Protein AF-A0AAW0D7E9-F1 (afdb_monomer)

Radius of gyration: 24.75 Å; Cα contacts (8 Å, |Δi|>4): 31; chains: 1; bounding box: 61×46×54 Å

Secondary structure (DSSP, 8-state):
--HHHHHHHHHHHHT--EEEEEGGGTEEEEES------GGGGTTGGGGTS-HHHHHHHHHHHHHHHHHHHHHTS-S---S---S--TT-----S-S---S--SSS---

Sequence (108 aa):
MDQAKLAKLQAQAAANRIVHAAVGANTFAIYGTGHVKELTELVPGILNQLGPDSLASLRKLAESYQAIQQSQQRPPNAAGAQEDDDDDVPDLVENFDVEAEQKAAGLD

InterPro domains:
  IPR038187 NAC A/B domain superfamily [G3DSA:2.20.70.30] (5-50)
  IPR039370 Transcription factor BTF3 [PTHR10351] (19-104)

Solvent-accessible surface area (backbone atoms only — not comparable to full-atom values): 7405 Å² total; per-residue (Å²): 134,59,68,70,59,54,49,52,51,53,54,57,58,46,65,61,63,50,74,49,74,41,73,97,71,77,43,73,50,79,45,67,74,84,77,93,72,61,73,75,78,42,57,72,73,49,60,82,75,48,53,75,69,58,50,52,52,51,47,54,50,54,50,50,54,49,51,55,54,54,61,72,65,56,70,98,78,73,88,73,89,80,90,89,84,78,87,83,65,78,77,82,72,85,66,95,73,75,69,92,82,84,86,87,84,84,82,131

Foldseek 3Di:
DDPVVVVVVVVVVQPDKDWDDDVVVRDIDIDGDDDDDDPVVCPPVCVVVDDPVVVVVVVVVVVVVVVVVVVVPPPPPPPDDDDDDPPPDPDDDPDPPPDDPPDDPDDD

pLDDT: mean 71.81, std 18.05, range [34.78, 96.88]

Structure (mmCIF, N/CA/C/O backbone):
data_AF-A0AAW0D7E9-F1
#
_entry.id   AF-A0AAW0D7E9-F1
#
loop_
_atom_site.group_PDB
_atom_site.id
_atom_site.type_symbol
_atom_site.label_atom_id
_atom_site.label_alt_id
_atom_site.label_comp_id
_atom_site.label_asym_id
_atom_site.label_entity_id
_atom_site.label_seq_id
_atom_site.pdbx_PDB_ins_code
_atom_site.Cartn_x
_atom_site.Cartn_y
_atom_site.Cartn_z
_atom_site.occupancy
_atom_site.B_iso_or_equiv
_atom_site.auth_seq_id
_atom_site.auth_comp_id
_atom_site.auth_asym_id
_atom_site.auth_atom_id
_atom_site.pdbx_PDB_model_num
ATOM 1 N N . MET A 1 1 ? 24.353 -29.492 14.661 1.00 58.59 1 MET A N 1
ATOM 2 C CA . MET A 1 1 ? 23.895 -28.298 13.919 1.00 58.59 1 MET A CA 1
ATOM 3 C C . MET A 1 1 ? 22.408 -28.180 14.197 1.00 58.59 1 MET A C 1
ATOM 5 O O . MET A 1 1 ? 21.642 -28.973 13.670 1.00 58.59 1 MET A O 1
ATOM 9 N N . ASP A 1 2 ? 22.031 -27.326 15.146 1.00 80.00 2 ASP A N 1
ATOM 10 C CA . ASP A 1 2 ? 20.694 -27.343 15.753 1.00 80.00 2 ASP A CA 1
ATOM 11 C C . ASP A 1 2 ? 19.595 -26.908 14.781 1.00 80.00 2 ASP A C 1
ATOM 13 O O . ASP A 1 2 ? 19.761 -25.957 14.011 1.00 80.00 2 ASP A O 1
ATOM 17 N N . GLN A 1 3 ? 18.446 -27.578 14.863 1.00 73.12 3 GLN A N 1
ATOM 18 C CA . GLN A 1 3 ? 17.270 -27.353 14.016 1.00 73.12 3 GLN A CA 1
ATOM 19 C C . GLN A 1 3 ? 16.791 -25.887 14.052 1.00 73.12 3 GLN A C 1
ATOM 21 O O . GLN A 1 3 ? 16.377 -25.336 13.035 1.00 73.12 3 GLN A O 1
ATOM 26 N N . ALA A 1 4 ? 16.961 -25.207 15.192 1.00 76.81 4 ALA A N 1
ATOM 27 C CA . ALA A 1 4 ? 16.651 -23.785 15.357 1.00 76.81 4 ALA A CA 1
ATOM 28 C C . ALA A 1 4 ? 17.530 -22.856 14.494 1.00 76.81 4 ALA A C 1
ATOM 30 O O . ALA A 1 4 ? 17.076 -21.802 14.042 1.00 76.81 4 ALA A O 1
ATOM 31 N N . LYS A 1 5 ? 18.787 -23.237 14.234 1.00 75.81 5 LYS A N 1
ATOM 32 C CA . LYS A 1 5 ? 19.722 -22.449 13.416 1.00 75.81 5 LYS A CA 1
ATOM 33 C C . LYS A 1 5 ? 19.417 -22.612 11.924 1.00 75.81 5 LYS A C 1
ATOM 35 O O . LYS A 1 5 ? 19.523 -21.643 11.179 1.00 75.81 5 LYS A O 1
ATOM 40 N N . LEU A 1 6 ? 18.963 -23.802 11.518 1.00 71.19 6 LEU A N 1
ATOM 41 C CA . LEU A 1 6 ? 18.479 -24.077 10.162 1.00 71.19 6 LEU A CA 1
ATOM 42 C C . LEU A 1 6 ? 17.164 -23.334 9.869 1.00 71.19 6 LEU A C 1
ATOM 44 O O . LEU A 1 6 ? 17.044 -22.709 8.818 1.00 71.19 6 LEU A O 1
ATOM 48 N N . ALA A 1 7 ? 16.232 -23.305 10.830 1.00 73.00 7 ALA A N 1
ATOM 49 C CA . ALA A 1 7 ? 14.974 -22.565 10.708 1.00 73.00 7 ALA A CA 1
ATOM 50 C C . ALA A 1 7 ? 15.187 -21.043 10.617 1.00 73.00 7 ALA A C 1
ATOM 52 O O . ALA A 1 7 ? 14.575 -20.387 9.778 1.00 73.00 7 ALA A O 1
ATOM 53 N N . LYS A 1 8 ? 16.104 -20.469 11.413 1.00 70.94 8 LYS A N 1
ATOM 54 C CA . LYS A 1 8 ? 16.476 -19.047 11.287 1.00 70.94 8 LYS A CA 1
ATOM 55 C C . LYS A 1 8 ? 17.142 -18.730 9.946 1.00 70.94 8 LYS A C 1
ATOM 57 O O . LYS A 1 8 ? 16.862 -17.677 9.386 1.00 70.94 8 LYS A O 1
ATOM 62 N N . LEU A 1 9 ? 17.977 -19.628 9.417 1.00 67.75 9 LEU A N 1
ATOM 63 C CA . LEU A 1 9 ? 18.605 -19.450 8.104 1.00 67.75 9 LEU A CA 1
ATOM 64 C C . LEU A 1 9 ? 17.567 -19.521 6.968 1.00 67.75 9 LEU A C 1
ATOM 66 O O . LEU A 1 9 ? 17.621 -18.706 6.053 1.00 67.75 9 LEU A O 1
ATOM 70 N N . GLN A 1 10 ? 16.586 -20.429 7.053 1.00 62.84 10 GLN A N 1
ATOM 71 C CA . GLN A 1 10 ? 15.458 -20.489 6.112 1.00 62.84 10 GLN A CA 1
ATOM 72 C C . GLN A 1 10 ? 14.539 -19.263 6.222 1.00 62.84 10 GLN A C 1
ATOM 74 O O . GLN A 1 10 ? 14.160 -18.705 5.195 1.00 62.84 10 GLN A O 1
ATOM 79 N N . ALA A 1 11 ? 14.236 -18.788 7.434 1.00 61.59 11 ALA A N 1
ATOM 80 C CA . ALA A 1 11 ? 13.450 -17.569 7.639 1.00 61.59 11 ALA A CA 1
ATOM 81 C C . ALA A 1 11 ? 14.177 -16.314 7.122 1.00 61.59 11 ALA A C 1
ATOM 83 O O . ALA A 1 11 ? 13.559 -15.433 6.530 1.00 61.59 11 ALA A O 1
ATOM 84 N N . GLN A 1 12 ? 15.501 -16.250 7.287 1.00 62.81 12 GLN A N 1
ATOM 85 C CA . GLN A 1 12 ? 16.322 -15.155 6.771 1.00 62.81 12 GLN A CA 1
ATOM 86 C C . GLN A 1 12 ? 16.493 -15.218 5.245 1.00 62.81 12 GLN A C 1
ATOM 88 O O . GLN A 1 12 ? 16.516 -14.173 4.599 1.00 62.81 12 GLN A O 1
ATOM 93 N N . ALA A 1 13 ? 16.541 -16.415 4.651 1.00 56.78 13 ALA A N 1
ATOM 94 C CA . ALA A 1 13 ? 16.508 -16.585 3.197 1.00 56.78 13 ALA A CA 1
ATOM 95 C C . ALA A 1 13 ? 15.141 -16.197 2.601 1.00 56.78 13 ALA A C 1
ATOM 97 O O . ALA A 1 13 ? 15.088 -15.589 1.535 1.00 56.78 13 ALA A O 1
ATOM 98 N N . ALA A 1 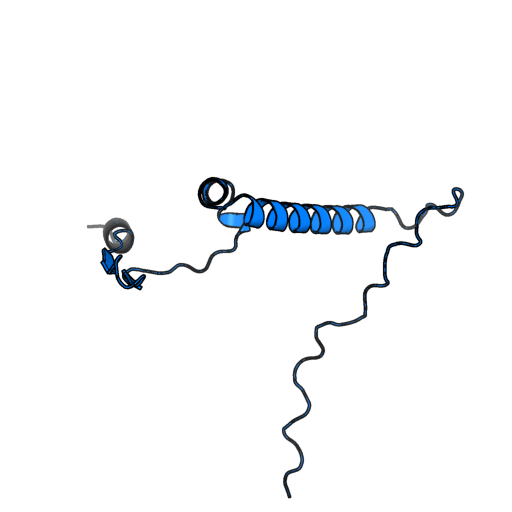14 ? 14.043 -16.469 3.313 1.00 57.78 14 ALA A N 1
ATOM 99 C CA . ALA A 1 14 ? 12.690 -16.068 2.924 1.00 57.78 14 ALA A CA 1
ATOM 100 C C . ALA A 1 14 ? 12.429 -14.554 3.053 1.00 57.78 14 ALA A C 1
ATOM 102 O O . ALA A 1 14 ? 11.503 -14.034 2.426 1.00 57.78 14 ALA A O 1
ATOM 103 N N . ALA A 1 15 ? 13.245 -13.849 3.846 1.00 62.09 15 ALA A N 1
ATOM 104 C CA . ALA A 1 15 ? 13.159 -12.404 4.033 1.00 62.09 15 ALA A CA 1
ATOM 105 C C . ALA A 1 15 ? 13.757 -11.599 2.866 1.00 62.09 15 ALA A C 1
ATOM 107 O O . ALA A 1 15 ? 13.469 -10.407 2.746 1.00 62.09 15 ALA A O 1
ATOM 108 N N . ASN A 1 16 ? 14.562 -12.224 1.998 1.00 70.88 16 ASN A N 1
ATOM 109 C CA . ASN A 1 16 ? 15.106 -11.550 0.826 1.00 70.88 16 ASN A CA 1
ATOM 110 C C . ASN A 1 16 ? 14.068 -11.552 -0.308 1.00 70.88 16 ASN A C 1
ATOM 112 O O . ASN A 1 16 ? 13.868 -12.565 -0.979 1.00 70.88 16 ASN A O 1
ATOM 116 N N . ARG A 1 17 ? 13.374 -10.425 -0.497 1.00 85.12 17 ARG A N 1
ATOM 117 C CA . ARG A 1 17 ? 12.399 -10.254 -1.583 1.00 85.12 17 ARG A CA 1
ATOM 118 C C . ARG A 1 17 ? 13.102 -9.796 -2.850 1.00 85.12 17 ARG A C 1
ATOM 120 O O . ARG A 1 17 ? 13.872 -8.840 -2.821 1.00 85.12 17 ARG A O 1
ATOM 127 N N . ILE A 1 18 ? 12.785 -10.441 -3.966 1.00 91.56 18 ILE A N 1
ATOM 128 C CA . ILE A 1 18 ? 13.273 -10.039 -5.286 1.00 91.56 18 ILE A CA 1
ATOM 129 C C . ILE A 1 18 ? 12.174 -9.218 -5.953 1.00 91.56 18 ILE A C 1
ATOM 131 O O . ILE A 1 18 ? 11.019 -9.642 -5.997 1.00 91.56 18 ILE A O 1
ATOM 135 N N . VAL A 1 19 ? 12.528 -8.046 -6.475 1.00 92.62 19 VAL A N 1
ATOM 136 C CA . VAL A 1 19 ? 11.595 -7.154 -7.169 1.00 92.62 19 VAL A CA 1
ATOM 137 C C . VAL A 1 19 ? 12.091 -6.932 -8.590 1.00 92.62 19 VAL A C 1
ATOM 139 O O . VAL A 1 19 ? 13.202 -6.448 -8.796 1.00 92.62 19 VAL A O 1
ATOM 142 N N . HIS A 1 20 ? 11.253 -7.263 -9.568 1.00 94.75 20 HIS A N 1
ATOM 143 C CA . HIS A 1 20 ? 11.439 -6.870 -10.961 1.00 94.75 20 HIS A CA 1
ATOM 144 C C . HIS A 1 20 ? 10.462 -5.741 -11.286 1.00 94.75 20 HIS A C 1
ATOM 146 O O . HIS A 1 20 ? 9.280 -5.827 -10.956 1.00 94.75 20 HIS A O 1
ATOM 152 N N . ALA A 1 21 ? 10.947 -4.682 -11.931 1.00 95.06 21 ALA A N 1
ATOM 153 C CA . ALA A 1 21 ? 10.148 -3.505 -12.241 1.00 95.06 21 ALA A CA 1
ATOM 154 C C . ALA A 1 21 ? 10.296 -3.120 -13.714 1.00 95.06 21 ALA A C 1
ATOM 156 O O . ALA A 1 21 ? 11.407 -2.944 -14.212 1.00 95.06 21 ALA A O 1
ATOM 157 N N . ALA A 1 22 ? 9.166 -2.933 -14.385 1.00 95.50 22 ALA A N 1
ATOM 158 C CA . ALA A 1 22 ? 9.072 -2.269 -15.675 1.00 95.50 22 ALA A CA 1
ATOM 159 C C . ALA A 1 22 ? 8.382 -0.916 -15.457 1.00 95.50 22 ALA A C 1
ATOM 161 O O . ALA A 1 22 ? 7.169 -0.788 -15.618 1.00 95.50 22 ALA A O 1
ATOM 162 N N . VAL A 1 23 ? 9.166 0.093 -15.060 1.00 93.94 23 VAL A N 1
ATOM 163 C CA . VAL A 1 23 ? 8.651 1.414 -14.645 1.00 93.94 23 VAL A CA 1
ATOM 164 C C . VAL A 1 23 ? 7.880 2.102 -15.774 1.00 93.94 23 VAL A C 1
ATOM 166 O O . VAL A 1 23 ? 6.792 2.610 -15.543 1.00 93.94 23 VAL A O 1
ATOM 169 N N . GLY A 1 24 ? 8.375 2.034 -17.016 1.00 96.88 24 GLY A N 1
ATOM 170 C CA . GLY A 1 24 ? 7.677 2.604 -18.179 1.00 96.88 24 GLY A CA 1
ATOM 171 C C . GLY A 1 24 ? 6.342 1.925 -18.515 1.00 96.88 24 GLY A C 1
ATOM 172 O O . GLY A 1 24 ? 5.523 2.511 -19.212 1.00 96.88 24 GLY A O 1
ATOM 173 N N . ALA A 1 25 ? 6.112 0.713 -18.004 1.00 96.75 25 ALA A N 1
ATOM 174 C CA . ALA A 1 25 ? 4.870 -0.041 -18.162 1.00 96.75 25 ALA A CA 1
ATOM 175 C C . ALA A 1 25 ? 4.061 -0.135 -16.852 1.00 96.75 25 ALA A C 1
ATOM 177 O O . ALA A 1 25 ? 3.117 -0.919 -16.778 1.00 96.75 25 ALA A O 1
ATOM 178 N N . ASN A 1 26 ? 4.440 0.612 -15.803 1.00 95.62 26 ASN A N 1
ATOM 179 C CA . ASN A 1 26 ? 3.804 0.599 -14.477 1.00 95.62 26 ASN A CA 1
ATOM 180 C C . ASN A 1 26 ? 3.599 -0.809 -13.879 1.00 95.62 26 ASN A C 1
ATOM 182 O O . ASN A 1 26 ? 2.645 -1.044 -1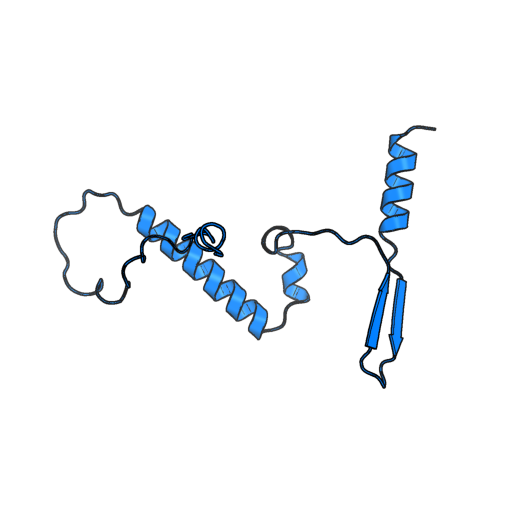3.142 1.00 95.62 26 ASN A O 1
ATOM 186 N N . THR A 1 27 ? 4.480 -1.762 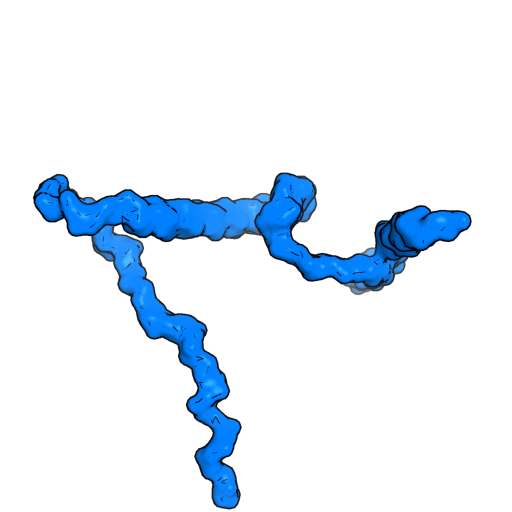-14.200 1.00 96.06 27 THR A N 1
ATOM 187 C CA . THR A 1 27 ? 4.332 -3.166 -13.790 1.00 96.06 27 THR A CA 1
ATOM 188 C C . THR A 1 27 ? 5.461 -3.568 -12.849 1.00 96.06 27 THR A C 1
ATOM 190 O O . THR A 1 27 ? 6.640 -3.434 -13.185 1.00 96.06 27 THR A O 1
ATOM 193 N N . PHE A 1 28 ? 5.100 -4.104 -11.683 1.00 94.94 28 PHE A N 1
ATOM 194 C CA . PHE A 1 28 ? 6.033 -4.591 -10.667 1.00 94.94 28 PHE A CA 1
ATOM 195 C C . PHE A 1 28 ? 5.719 -6.052 -10.343 1.00 94.94 28 PHE A C 1
ATOM 197 O O . PHE A 1 28 ? 4.585 -6.390 -10.015 1.00 94.94 28 PHE A O 1
ATOM 204 N N . ALA A 1 29 ? 6.727 -6.917 -10.424 1.00 94.50 29 ALA A N 1
ATOM 205 C CA . ALA A 1 29 ? 6.639 -8.314 -10.020 1.00 94.50 29 ALA A CA 1
ATOM 206 C C . ALA A 1 29 ? 7.481 -8.518 -8.759 1.00 94.50 29 ALA A C 1
ATOM 208 O O . ALA A 1 29 ? 8.700 -8.330 -8.773 1.00 94.50 29 ALA A O 1
ATOM 209 N N . ILE A 1 30 ? 6.819 -8.885 -7.664 1.00 92.06 30 ILE A N 1
ATOM 210 C CA . ILE A 1 30 ? 7.426 -9.044 -6.343 1.00 92.06 30 ILE A CA 1
ATOM 211 C C . ILE A 1 30 ? 7.404 -10.529 -5.989 1.00 92.06 30 ILE A C 1
ATOM 213 O O . ILE A 1 30 ? 6.343 -11.147 -5.961 1.00 92.06 30 ILE A O 1
ATOM 217 N N . TYR A 1 31 ? 8.574 -11.089 -5.698 1.00 91.56 31 TYR A N 1
ATOM 218 C CA . TYR A 1 31 ? 8.748 -12.493 -5.341 1.00 91.56 31 TYR A CA 1
ATOM 219 C C . TYR A 1 31 ? 9.213 -12.606 -3.891 1.00 91.56 31 TYR A C 1
ATOM 221 O O . TYR A 1 31 ? 10.132 -11.904 -3.459 1.00 91.56 31 TYR A O 1
ATOM 229 N N . GLY A 1 32 ? 8.594 -13.511 -3.138 1.00 88.25 32 GLY A N 1
ATOM 230 C CA . GLY A 1 32 ? 8.963 -13.796 -1.757 1.00 88.25 32 GLY A CA 1
ATOM 231 C C . GLY A 1 32 ? 7.824 -14.435 -0.975 1.00 88.25 32 GLY A C 1
ATOM 232 O O . GLY A 1 32 ? 6.745 -14.689 -1.507 1.00 88.25 32 GLY A O 1
ATOM 233 N N . THR A 1 33 ? 8.068 -14.679 0.309 1.00 86.62 33 THR A N 1
ATOM 234 C CA . THR A 1 33 ? 7.029 -15.167 1.220 1.00 86.62 33 THR A CA 1
ATOM 235 C C . THR A 1 33 ? 6.127 -14.011 1.664 1.00 86.62 33 THR A C 1
ATOM 237 O O . THR A 1 33 ? 6.586 -12.979 2.173 1.00 86.62 33 THR A O 1
ATOM 240 N N . GLY A 1 34 ? 4.828 -14.161 1.402 1.00 84.31 34 GLY A N 1
ATOM 241 C CA . GLY A 1 34 ? 3.788 -13.260 1.883 1.00 84.31 34 GLY A CA 1
ATOM 242 C C . GLY A 1 34 ? 3.338 -13.666 3.282 1.00 84.31 34 GLY A C 1
ATOM 243 O O . GLY A 1 34 ? 3.192 -14.852 3.568 1.00 84.31 34 GLY A O 1
ATOM 244 N N . HIS A 1 35 ? 3.108 -12.682 4.144 1.00 86.06 35 HIS A N 1
ATOM 245 C CA . HIS A 1 35 ? 2.479 -12.890 5.443 1.00 86.06 35 HIS A CA 1
ATOM 246 C C . HIS A 1 35 ? 1.227 -12.031 5.502 1.00 86.06 35 HIS A C 1
ATOM 248 O O . HIS A 1 35 ? 1.312 -10.820 5.301 1.00 86.06 35 HIS A O 1
ATOM 254 N N . VAL A 1 36 ? 0.088 -12.661 5.778 1.00 88.31 36 VAL A N 1
ATOM 255 C CA . VAL A 1 36 ? -1.155 -11.952 6.075 1.00 88.31 36 VAL A CA 1
ATOM 256 C C . VAL A 1 36 ? -1.064 -11.489 7.523 1.00 88.31 36 VAL A C 1
ATOM 258 O O . VAL A 1 36 ? -0.790 -12.297 8.410 1.00 88.31 36 VAL A O 1
ATOM 261 N N . LYS A 1 37 ? -1.197 -10.184 7.737 1.00 89.50 37 LYS A N 1
ATOM 262 C CA . LYS A 1 37 ? -1.151 -9.548 9.052 1.00 89.50 37 LYS A CA 1
ATOM 263 C C . LYS A 1 37 ? -2.219 -8.479 9.116 1.00 89.50 37 LYS A C 1
ATOM 265 O O . LYS A 1 37 ? -2.482 -7.819 8.110 1.00 89.50 37 LYS A O 1
ATOM 270 N N . GLU A 1 38 ? -2.753 -8.281 10.309 1.00 88.00 38 GLU A N 1
ATOM 271 C CA . GLU A 1 38 ? -3.680 -7.192 10.565 1.00 88.00 38 GLU A CA 1
ATOM 272 C C . GLU A 1 38 ? -2.944 -5.850 10.582 1.00 88.00 38 GLU A C 1
ATOM 274 O O . GLU A 1 38 ? -1.791 -5.741 11.016 1.00 88.00 38 GLU A O 1
ATOM 279 N N . LEU A 1 39 ? -3.619 -4.800 10.110 1.00 84.00 39 LEU A N 1
ATOM 280 C CA . LEU A 1 39 ? -3.029 -3.464 10.004 1.00 84.00 39 LEU A CA 1
ATOM 281 C C . LEU A 1 39 ? -2.573 -2.930 11.371 1.00 84.00 39 LEU A C 1
ATOM 283 O O . LEU A 1 39 ? -1.552 -2.250 11.457 1.00 84.00 39 LEU A O 1
ATOM 287 N N . THR A 1 40 ? -3.296 -3.275 12.437 1.00 84.31 40 THR A N 1
ATOM 288 C CA . THR A 1 40 ? -3.010 -2.877 13.822 1.00 84.31 40 THR A CA 1
ATOM 289 C C . THR A 1 40 ? -1.689 -3.446 14.345 1.00 84.31 40 THR A C 1
ATOM 291 O O . THR A 1 40 ? -0.994 -2.764 15.094 1.00 84.31 40 THR A O 1
ATOM 294 N N . GLU A 1 41 ? -1.281 -4.639 13.903 1.00 88.62 41 GLU A N 1
ATOM 295 C CA . GLU A 1 41 ? -0.007 -5.271 14.286 1.00 88.62 41 GLU A CA 1
ATOM 296 C C . GLU A 1 41 ? 1.207 -4.637 13.597 1.00 88.62 41 GLU A C 1
ATOM 298 O O . GLU A 1 41 ? 2.348 -4.793 14.037 1.00 88.62 41 GLU A O 1
ATOM 303 N N . LEU A 1 42 ? 0.973 -3.951 12.478 1.00 87.81 42 LEU A N 1
ATOM 304 C CA . LEU A 1 42 ? 2.006 -3.265 11.708 1.00 87.81 42 LEU A CA 1
ATOM 305 C C . LEU A 1 42 ? 2.228 -1.822 12.187 1.00 87.81 42 LEU A C 1
ATOM 307 O O . LEU A 1 42 ? 3.160 -1.153 11.726 1.00 87.81 42 LEU A O 1
ATOM 311 N N . VAL A 1 43 ? 1.404 -1.335 13.119 1.00 86.62 43 VAL A N 1
ATOM 312 C CA . VAL A 1 43 ? 1.584 -0.039 13.780 1.00 86.62 43 VAL A CA 1
ATOM 313 C C . VAL A 1 43 ? 2.718 -0.160 14.807 1.00 86.62 43 VAL A C 1
ATOM 315 O O . VAL A 1 43 ? 2.749 -1.118 15.576 1.00 86.62 43 VAL A O 1
ATOM 318 N N . PRO A 1 44 ? 3.675 0.786 14.856 1.00 85.81 44 PRO A N 1
ATOM 319 C CA . PRO A 1 44 ? 3.709 2.075 14.153 1.00 85.81 44 PRO A CA 1
ATOM 320 C C . PRO A 1 44 ? 4.459 2.071 12.811 1.00 85.81 44 PRO A C 1
ATOM 322 O O . PRO A 1 44 ? 4.432 3.072 12.100 1.00 85.81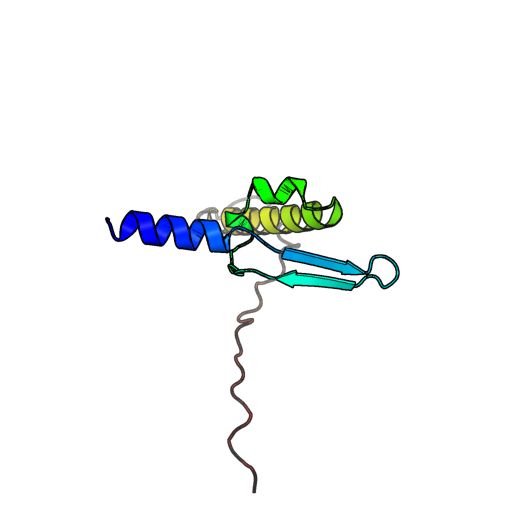 44 PRO A O 1
ATOM 325 N N . GLY A 1 45 ? 5.133 0.979 12.441 1.00 87.88 45 GLY A N 1
ATOM 326 C CA . GLY A 1 45 ? 6.032 0.945 11.279 1.00 87.88 45 GLY A CA 1
ATOM 327 C C . GLY A 1 45 ? 5.350 1.214 9.931 1.00 87.88 45 GLY A C 1
ATOM 328 O O . GLY A 1 45 ? 5.969 1.781 9.028 1.00 87.88 45 GLY A O 1
ATOM 329 N N . ILE A 1 46 ? 4.072 0.853 9.794 1.00 88.88 46 ILE A N 1
ATOM 330 C CA . ILE A 1 46 ? 3.297 1.097 8.570 1.00 88.88 46 ILE A CA 1
ATOM 331 C C . ILE A 1 46 ? 2.981 2.579 8.347 1.00 88.88 46 ILE A C 1
ATOM 333 O O . ILE A 1 46 ? 2.814 2.996 7.205 1.00 88.88 46 ILE A O 1
ATOM 337 N N . LEU A 1 47 ? 2.968 3.401 9.403 1.00 87.69 47 LEU A N 1
ATOM 338 C CA . LEU A 1 47 ? 2.535 4.800 9.319 1.00 87.69 47 LEU A CA 1
ATOM 339 C C . LEU A 1 47 ? 3.411 5.635 8.378 1.00 87.69 47 LEU A C 1
ATOM 341 O O . LEU A 1 47 ? 2.901 6.509 7.692 1.00 87.69 47 LEU A O 1
ATOM 345 N N . ASN A 1 48 ? 4.703 5.319 8.285 1.00 89.12 48 ASN A N 1
ATOM 346 C CA . ASN A 1 48 ? 5.636 6.022 7.399 1.00 89.12 48 ASN A CA 1
ATOM 347 C C . ASN A 1 48 ? 5.489 5.632 5.916 1.00 89.12 48 ASN A C 1
ATOM 349 O O . ASN A 1 48 ? 6.078 6.279 5.056 1.00 89.12 48 ASN A O 1
ATOM 353 N N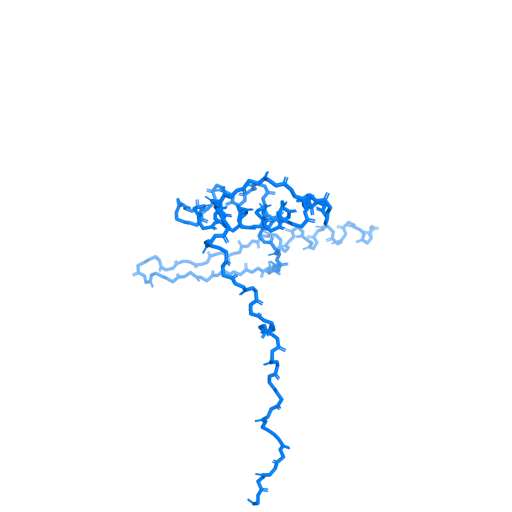 . GLN A 1 49 ? 4.757 4.555 5.619 1.00 90.69 49 GLN A N 1
ATOM 354 C CA . GLN A 1 49 ? 4.472 4.085 4.258 1.00 90.69 49 GLN A CA 1
ATOM 355 C C . GLN A 1 49 ? 3.067 4.489 3.793 1.00 90.69 49 GLN A C 1
ATOM 357 O O . GLN A 1 49 ? 2.775 4.425 2.601 1.00 90.69 49 GLN A O 1
ATOM 362 N N . LEU A 1 50 ? 2.195 4.884 4.726 1.00 89.06 50 LEU A N 1
ATOM 363 C CA . LEU A 1 50 ? 0.857 5.366 4.417 1.00 89.06 50 LEU A CA 1
ATOM 364 C C . LEU A 1 50 ? 0.903 6.834 3.984 1.00 89.06 50 LEU A C 1
ATOM 366 O O . LEU A 1 50 ? 1.602 7.658 4.571 1.00 89.06 50 LEU A O 1
ATOM 370 N N . GLY A 1 51 ? 0.120 7.158 2.957 1.00 89.38 51 GLY A N 1
ATOM 371 C CA . GLY A 1 51 ? -0.126 8.537 2.548 1.00 89.38 51 GLY A CA 1
ATOM 372 C C . GLY A 1 51 ? -1.121 9.256 3.473 1.00 89.38 51 GLY A C 1
ATOM 373 O O . GLY A 1 51 ? -1.769 8.615 4.308 1.00 89.38 51 GLY A O 1
ATOM 374 N N . PRO A 1 52 ? -1.291 10.581 3.306 1.00 87.38 52 PRO A N 1
ATOM 375 C CA . PRO A 1 52 ? -2.193 11.388 4.134 1.00 87.38 52 PRO A CA 1
ATOM 376 C C . PRO A 1 52 ? -3.643 10.870 4.127 1.00 87.38 52 PRO A C 1
ATOM 378 O O . PRO A 1 52 ? -4.274 10.819 5.182 1.00 87.38 52 PRO A O 1
ATOM 381 N N . ASP A 1 53 ? -4.137 10.393 2.983 1.00 89.44 53 ASP A N 1
ATOM 382 C CA . ASP A 1 53 ? -5.514 9.896 2.844 1.00 89.44 53 ASP A CA 1
ATOM 383 C C . ASP A 1 53 ? -5.749 8.573 3.594 1.00 89.44 53 ASP A C 1
ATOM 385 O O . ASP A 1 53 ? -6.764 8.383 4.274 1.00 89.44 53 ASP A O 1
ATOM 389 N N . SER A 1 54 ? -4.786 7.647 3.528 1.00 89.31 54 SER A N 1
ATOM 390 C CA . SER A 1 54 ? -4.866 6.370 4.246 1.00 89.31 54 SER A CA 1
ATOM 391 C C . SER A 1 54 ? -4.757 6.567 5.761 1.00 89.31 54 SER A C 1
ATOM 393 O O . SER A 1 54 ? -5.436 5.875 6.518 1.00 89.31 54 SER A O 1
ATOM 395 N N . LEU A 1 55 ? -3.957 7.540 6.216 1.00 86.06 55 LEU A N 1
ATOM 396 C CA . LEU A 1 55 ? -3.876 7.917 7.632 1.00 86.06 55 LEU A CA 1
ATOM 397 C C . LEU A 1 55 ? -5.175 8.550 8.138 1.00 86.06 55 LEU A C 1
ATOM 399 O O . LEU A 1 55 ? -5.605 8.230 9.245 1.00 86.06 55 LEU A O 1
ATOM 403 N N . ALA A 1 56 ? -5.815 9.412 7.345 1.00 86.56 56 ALA A N 1
ATOM 404 C CA . ALA A 1 56 ? -7.115 9.986 7.692 1.00 86.56 56 ALA A CA 1
ATOM 405 C C . ALA A 1 56 ? -8.188 8.895 7.847 1.00 86.56 56 ALA A C 1
ATOM 407 O O . ALA A 1 56 ? -8.937 8.891 8.823 1.00 86.56 56 ALA A O 1
ATOM 408 N N . SER A 1 57 ? -8.201 7.920 6.935 1.00 86.62 57 SER A N 1
ATOM 409 C CA . SER A 1 57 ? -9.117 6.773 6.997 1.00 86.62 57 SER A CA 1
ATOM 410 C C . SER A 1 57 ? -8.880 5.914 8.243 1.00 86.62 57 SER A C 1
ATOM 412 O O . SER A 1 57 ? -9.830 5.536 8.928 1.00 86.62 57 SER A O 1
ATOM 414 N N . LEU A 1 58 ? -7.612 5.649 8.578 1.00 85.31 58 LEU A N 1
ATOM 415 C CA . LEU A 1 58 ? -7.251 4.891 9.775 1.00 85.31 58 LEU A CA 1
ATOM 416 C C . LEU A 1 58 ? -7.624 5.635 11.064 1.00 85.31 58 LEU A C 1
ATOM 418 O O . LEU A 1 58 ? -8.097 5.004 12.006 1.00 85.31 58 LEU A O 1
ATOM 422 N N . ARG A 1 59 ? -7.451 6.963 11.103 1.00 85.88 59 ARG A N 1
ATOM 423 C CA . ARG A 1 59 ? -7.892 7.797 12.233 1.00 85.88 59 ARG A CA 1
ATOM 424 C C . ARG A 1 59 ? -9.397 7.730 12.421 1.00 85.88 59 ARG A C 1
ATOM 426 O O . ARG A 1 59 ? -9.824 7.410 13.519 1.00 85.88 59 ARG A O 1
ATOM 433 N N . LYS A 1 60 ? -10.179 7.911 11.352 1.00 87.81 60 LYS A N 1
ATOM 434 C CA . LYS A 1 60 ? -11.643 7.796 11.408 1.00 87.81 60 LYS A CA 1
ATOM 435 C C . LYS A 1 60 ? -12.082 6.432 11.945 1.00 87.81 60 LYS A C 1
ATOM 437 O O . LYS A 1 60 ? -12.999 6.346 12.755 1.00 87.81 60 LYS A O 1
ATOM 442 N N . LEU A 1 61 ? -11.415 5.361 11.512 1.00 84.75 61 LEU A N 1
ATOM 443 C CA . LEU A 1 61 ? -11.705 4.018 12.000 1.00 84.75 61 LEU A CA 1
ATOM 444 C C . LEU A 1 61 ? -11.349 3.885 13.490 1.00 84.75 61 LEU A C 1
ATOM 446 O O . LEU A 1 61 ? -12.181 3.438 14.273 1.00 84.75 61 LEU A O 1
ATOM 450 N N . ALA A 1 62 ? -10.163 4.336 13.905 1.00 84.94 62 ALA A N 1
ATOM 451 C CA . ALA A 1 62 ? -9.748 4.326 15.308 1.00 84.94 62 ALA A CA 1
ATOM 452 C C . ALA A 1 62 ? -10.695 5.145 16.205 1.00 84.94 62 ALA A C 1
ATOM 454 O O . ALA A 1 62 ? -11.073 4.680 17.277 1.00 84.94 62 ALA A O 1
ATOM 455 N N . GLU A 1 63 ? -11.125 6.316 15.740 1.00 86.44 63 GLU A N 1
ATOM 456 C CA . GLU A 1 63 ? -12.106 7.178 16.404 1.00 86.44 63 GLU A CA 1
ATOM 457 C C . GLU A 1 63 ? -13.469 6.483 16.517 1.00 86.44 63 GLU A C 1
ATOM 459 O O . GLU A 1 63 ? -14.053 6.485 17.596 1.00 86.44 63 GLU A O 1
ATOM 464 N N . SER A 1 64 ? -13.948 5.801 15.467 1.00 83.38 64 SER A N 1
ATOM 465 C CA . SER A 1 64 ? -15.193 5.020 15.550 1.00 83.38 64 SER A CA 1
ATOM 466 C C . SER A 1 64 ? -15.101 3.858 16.546 1.00 83.38 64 SER A C 1
ATOM 468 O O . SER A 1 64 ? -16.031 3.640 17.318 1.00 83.38 64 SER A O 1
ATOM 470 N N . TYR A 1 65 ? -13.965 3.152 16.606 1.00 80.81 65 TYR A N 1
ATOM 471 C CA . TYR A 1 65 ? -13.758 2.081 17.584 1.00 80.81 65 TYR A CA 1
ATOM 472 C C . TYR A 1 65 ? -13.709 2.624 19.017 1.00 80.81 65 TYR A C 1
ATOM 474 O O . TYR A 1 65 ? -14.256 2.000 19.927 1.00 80.81 65 TYR A O 1
ATOM 482 N N . GLN A 1 66 ? -13.091 3.790 19.222 1.00 81.31 66 GLN A N 1
ATOM 483 C CA . GLN A 1 66 ? -13.077 4.469 20.518 1.00 81.31 66 GLN A CA 1
ATOM 484 C C . GLN A 1 66 ? -14.471 4.971 20.910 1.00 81.31 66 GLN A C 1
ATOM 486 O O . GLN A 1 66 ? -14.876 4.763 22.049 1.00 81.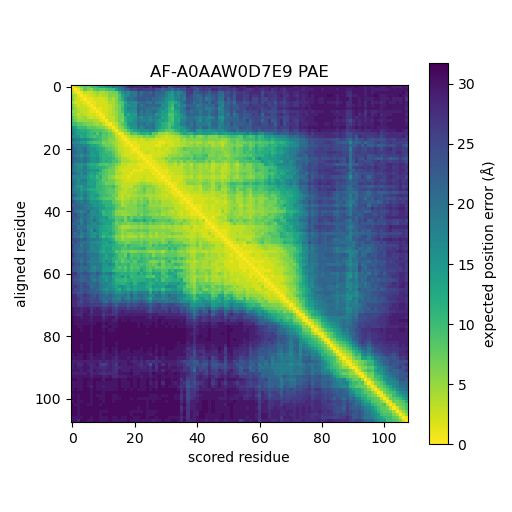31 66 GLN A O 1
ATOM 491 N N . ALA A 1 67 ? -15.236 5.542 19.978 1.00 78.62 67 ALA A N 1
ATOM 492 C CA . ALA A 1 67 ? -16.608 5.990 20.217 1.00 78.62 67 ALA A CA 1
ATOM 493 C C . ALA A 1 67 ? -17.548 4.823 20.583 1.00 78.62 67 ALA A C 1
ATOM 495 O O . ALA A 1 67 ? -18.362 4.938 21.503 1.00 78.62 67 ALA A O 1
ATOM 496 N N . ILE A 1 68 ? -17.398 3.665 19.933 1.00 70.62 68 ILE A N 1
ATOM 497 C CA . ILE A 1 68 ? -18.158 2.446 20.265 1.00 70.62 68 ILE A CA 1
ATOM 498 C C . ILE A 1 68 ? -17.746 1.894 21.640 1.00 70.62 68 ILE A C 1
ATOM 500 O O . ILE A 1 68 ? -18.595 1.494 22.436 1.00 70.62 68 ILE A O 1
ATOM 504 N N . GLN A 1 69 ? -16.453 1.904 21.975 1.00 66.88 69 GLN A N 1
ATOM 505 C CA . GLN A 1 69 ? -16.007 1.491 23.314 1.00 66.88 69 GLN A CA 1
ATOM 506 C C . GLN A 1 69 ? -16.476 2.453 24.409 1.00 66.88 69 GLN A C 1
ATOM 508 O O . GLN A 1 69 ? -16.836 2.010 25.500 1.00 66.88 69 GLN A O 1
ATOM 513 N N . GLN A 1 70 ? -16.507 3.753 24.123 1.00 64.12 70 GLN A N 1
ATOM 514 C CA . GLN A 1 70 ? -16.922 4.777 25.075 1.00 64.12 70 GLN A CA 1
ATOM 515 C C . GLN A 1 70 ? -18.444 4.782 25.295 1.00 64.12 70 GLN A C 1
ATOM 517 O O . GLN A 1 70 ? -18.892 5.009 26.419 1.00 64.12 70 GLN A O 1
ATOM 522 N N . SER A 1 71 ? -19.241 4.457 24.271 1.00 59.09 71 SER A N 1
ATOM 523 C CA . SER A 1 71 ? -20.696 4.267 24.402 1.00 59.09 71 SER A CA 1
ATOM 524 C C . SER A 1 71 ? -21.065 2.982 25.158 1.00 59.09 71 SER A C 1
ATOM 526 O O . SER A 1 71 ? -21.999 3.005 25.956 1.00 59.09 71 SER A O 1
ATOM 528 N N . GLN A 1 72 ? -20.289 1.896 25.031 1.00 56.62 72 GLN A N 1
ATOM 529 C CA . GLN A 1 72 ? -20.473 0.682 25.852 1.00 56.62 72 GLN A CA 1
ATOM 530 C C . GLN A 1 72 ? -20.025 0.831 27.317 1.00 56.62 72 GLN A C 1
ATOM 532 O O . GLN A 1 72 ? -20.377 0.003 28.156 1.00 56.62 72 GLN A O 1
ATOM 537 N N . GLN A 1 73 ? -19.256 1.869 27.650 1.00 51.06 73 GLN A N 1
ATOM 538 C CA . GLN A 1 73 ? -18.803 2.142 29.019 1.00 51.06 73 GLN A CA 1
ATOM 539 C C . GLN A 1 73 ? -19.708 3.123 29.775 1.00 51.06 73 GLN A C 1
ATOM 541 O O . GLN A 1 73 ? -19.432 3.416 30.942 1.00 51.06 73 GLN A O 1
ATOM 546 N N . ARG A 1 74 ? -20.808 3.605 29.173 1.00 50.78 74 ARG A N 1
ATOM 547 C CA . ARG A 1 74 ? -21.831 4.345 29.920 1.00 50.78 74 ARG A CA 1
ATOM 548 C C . ARG A 1 74 ? -22.632 3.332 30.762 1.00 50.78 74 ARG A C 1
ATOM 550 O O . ARG A 1 74 ? -23.282 2.456 30.194 1.00 50.78 74 ARG A O 1
ATOM 557 N N . PRO A 1 75 ? -22.574 3.389 32.107 1.00 42.19 75 PRO A N 1
ATOM 558 C CA . PRO A 1 75 ? -23.317 2.459 32.950 1.00 42.19 75 PRO A CA 1
ATOM 559 C C . PRO A 1 75 ? -24.825 2.591 32.672 1.00 42.19 75 PRO A C 1
ATOM 561 O O . PRO A 1 75 ? -25.302 3.714 32.501 1.00 42.19 75 PRO A O 1
ATOM 564 N N . PRO A 1 76 ? -25.606 1.494 32.700 1.00 44.50 76 PRO A N 1
ATOM 565 C CA . PRO A 1 76 ? -27.041 1.501 32.383 1.00 44.50 76 PRO A CA 1
ATOM 566 C C . PRO A 1 76 ? -27.924 2.250 33.406 1.00 44.50 76 PRO A C 1
ATOM 568 O O . PRO A 1 76 ? -29.141 2.143 33.354 1.00 44.50 76 PRO A O 1
ATOM 571 N N . ASN A 1 77 ? -27.341 3.018 34.334 1.00 40.34 77 ASN A N 1
ATOM 572 C CA . ASN A 1 77 ? -28.037 3.626 35.472 1.00 40.34 77 ASN A CA 1
ATOM 573 C C . ASN A 1 77 ? -27.756 5.131 35.644 1.00 40.34 77 ASN A C 1
ATOM 575 O O . ASN A 1 77 ? -27.521 5.603 36.754 1.00 40.34 77 ASN A O 1
ATOM 579 N N . ALA A 1 78 ? -27.830 5.910 34.568 1.00 38.72 78 ALA A N 1
ATOM 580 C CA . ALA A 1 78 ? -27.986 7.364 34.669 1.00 38.72 78 ALA A CA 1
ATOM 581 C C . ALA A 1 78 ? -29.309 7.799 34.027 1.00 38.72 78 ALA A C 1
ATOM 583 O O . ALA A 1 78 ? -29.346 8.569 33.075 1.00 38.72 78 ALA A O 1
ATOM 584 N N . ALA A 1 79 ? -30.417 7.274 34.557 1.00 42.88 79 ALA A N 1
ATOM 585 C CA . ALA A 1 79 ? -31.719 7.893 34.377 1.00 42.88 79 ALA A CA 1
ATOM 586 C C . ALA A 1 79 ? -31.728 9.213 35.164 1.00 42.88 79 ALA A C 1
ATOM 588 O O . ALA A 1 79 ? -31.841 9.203 36.390 1.00 42.88 79 ALA A O 1
ATOM 589 N N . GLY A 1 80 ? -31.591 10.338 34.466 1.00 42.91 80 GLY A N 1
ATOM 590 C CA . GLY A 1 80 ? -31.880 11.653 35.032 1.00 42.91 80 GLY A CA 1
ATOM 591 C C . GLY A 1 80 ? -30.969 12.765 34.529 1.00 42.91 80 GLY A C 1
ATOM 592 O O . GLY A 1 80 ? -29.851 12.898 35.009 1.00 42.91 80 GLY A O 1
ATOM 593 N N . ALA A 1 81 ? -31.540 13.602 33.658 1.00 40.56 81 ALA A N 1
ATOM 594 C CA . ALA A 1 81 ? -31.084 14.933 33.256 1.00 40.56 81 ALA A CA 1
ATOM 595 C C . ALA A 1 81 ? -29.801 14.995 32.410 1.00 40.56 81 ALA A C 1
ATOM 597 O O . ALA A 1 81 ? -28.699 15.093 32.934 1.00 40.56 81 ALA A O 1
ATOM 598 N N . GLN A 1 82 ? -29.956 15.046 31.087 1.00 34.78 82 GLN A N 1
ATOM 599 C CA . GLN A 1 82 ? -29.923 16.318 30.359 1.00 34.78 82 GLN A CA 1
ATOM 600 C C . GLN A 1 82 ? -30.350 16.052 28.910 1.00 34.78 82 GLN A C 1
ATOM 602 O O . GLN A 1 82 ? -29.866 15.119 28.279 1.00 34.78 82 GLN A O 1
ATOM 607 N N . GLU A 1 83 ? -31.312 16.837 28.447 1.00 46.12 83 GLU A N 1
ATOM 608 C CA . GLU A 1 83 ? -31.813 16.880 27.077 1.00 46.12 83 GLU A CA 1
ATOM 609 C C . GLU A 1 83 ? -30.697 17.344 26.109 1.00 46.12 83 GLU A C 1
ATOM 611 O O . GLU A 1 83 ? -29.821 18.112 26.522 1.00 46.12 83 GLU A O 1
ATOM 616 N N . ASP A 1 84 ? -30.799 16.915 24.840 1.00 42.41 84 ASP A N 1
ATOM 617 C CA . ASP A 1 84 ? -30.300 17.597 23.623 1.00 42.41 84 ASP A CA 1
ATOM 618 C C . ASP A 1 84 ? -28.968 17.195 22.922 1.00 42.41 84 ASP A C 1
ATOM 620 O O . ASP A 1 84 ? -28.312 18.079 22.382 1.00 42.41 84 ASP A O 1
ATOM 624 N N . ASP A 1 85 ? -28.566 15.909 22.814 1.00 44.06 85 ASP A N 1
ATOM 625 C CA . ASP A 1 85 ? -27.563 15.530 21.768 1.00 44.06 85 ASP A CA 1
ATOM 626 C C . ASP A 1 85 ? -27.494 14.035 21.334 1.00 44.06 85 ASP A C 1
ATOM 628 O O . ASP A 1 85 ? -26.463 13.575 20.845 1.00 44.06 85 ASP A O 1
ATOM 632 N N . ASP A 1 86 ? -28.561 13.239 21.506 1.00 50.53 86 ASP A N 1
ATOM 633 C CA . ASP A 1 86 ? -28.572 11.794 21.157 1.00 50.53 86 ASP A CA 1
ATOM 634 C C . ASP A 1 86 ? -29.255 11.480 19.793 1.00 50.53 86 ASP A C 1
ATOM 636 O O . ASP A 1 86 ? -29.485 10.315 19.472 1.00 50.53 86 ASP A O 1
ATOM 640 N N . ASP A 1 87 ? -29.555 12.488 18.959 1.00 52.44 87 ASP A N 1
ATOM 641 C CA . ASP A 1 87 ? -30.303 12.320 17.691 1.00 52.44 87 ASP A CA 1
ATOM 642 C C . ASP A 1 87 ? -29.439 11.940 16.462 1.00 52.44 87 ASP A C 1
ATOM 644 O O . ASP A 1 87 ? -29.979 11.651 15.393 1.00 52.44 87 ASP A O 1
ATOM 648 N N . ASP A 1 88 ? -28.106 11.894 16.589 1.00 60.69 88 ASP A N 1
ATOM 649 C CA . ASP A 1 88 ? -27.179 11.617 15.471 1.00 60.69 88 ASP A CA 1
ATOM 650 C C . ASP A 1 88 ? -26.581 10.194 15.475 1.00 60.69 88 ASP A C 1
ATOM 652 O O . ASP A 1 88 ? -25.707 9.872 14.660 1.00 60.69 88 ASP A O 1
ATOM 656 N N . VAL A 1 89 ? -27.043 9.308 16.365 1.00 60.56 89 VAL A N 1
ATOM 657 C CA . VAL A 1 89 ? -26.623 7.898 16.381 1.00 60.56 89 VAL A CA 1
ATOM 658 C C . VAL A 1 89 ? -27.691 7.046 15.688 1.00 60.56 89 VAL A C 1
ATOM 660 O O . VAL A 1 89 ? -28.707 6.730 16.304 1.00 60.56 89 VAL A O 1
ATOM 663 N N . PRO A 1 90 ? -27.501 6.648 14.413 1.00 67.25 90 PRO A N 1
ATOM 664 C CA . PRO A 1 90 ? -28.417 5.719 13.764 1.00 67.25 90 PRO A CA 1
ATOM 665 C C . PRO A 1 90 ? -28.370 4.358 14.466 1.00 67.25 90 PRO A C 1
ATOM 667 O O . PRO A 1 90 ? -27.284 3.837 14.740 1.00 67.25 90 PRO A O 1
ATOM 670 N N . ASP A 1 91 ? -29.548 3.783 14.722 1.00 70.25 91 ASP A N 1
ATOM 671 C CA . ASP A 1 91 ? -29.692 2.463 15.335 1.00 70.25 91 ASP A CA 1
ATOM 672 C C . ASP A 1 91 ? -28.825 1.425 14.614 1.00 70.25 91 ASP A C 1
ATOM 674 O O . ASP A 1 91 ? -28.804 1.330 13.380 1.00 70.25 91 ASP A O 1
ATOM 678 N N . LEU A 1 92 ? -28.102 0.630 15.406 1.00 65.12 92 LEU A N 1
ATOM 679 C CA . LEU A 1 92 ? -27.345 -0.518 14.924 1.00 65.12 92 LEU A CA 1
ATOM 680 C C . LEU A 1 92 ? -28.326 -1.479 14.250 1.00 65.12 92 LEU A C 1
ATOM 682 O O . LEU A 1 92 ? -29.052 -2.208 14.919 1.00 65.12 92 LEU A O 1
ATOM 686 N N . VAL A 1 93 ? -28.352 -1.460 12.918 1.00 63.25 93 VAL A N 1
ATOM 687 C CA . VAL A 1 93 ? -29.154 -2.386 12.119 1.00 63.25 93 VAL A CA 1
ATOM 688 C C . VAL A 1 93 ? -28.732 -3.806 12.492 1.00 63.25 93 VAL A C 1
ATOM 690 O O . VAL A 1 93 ? -27.573 -4.185 12.304 1.00 63.25 93 VAL A O 1
ATOM 693 N N . GLU A 1 94 ? -29.653 -4.566 13.082 1.00 61.12 94 GLU A N 1
ATOM 694 C CA . GLU A 1 94 ? -29.406 -5.932 13.532 1.00 61.12 94 GLU A CA 1
ATOM 695 C C . GLU A 1 94 ? -29.022 -6.808 12.326 1.00 61.12 94 GLU A C 1
ATOM 697 O O . GLU A 1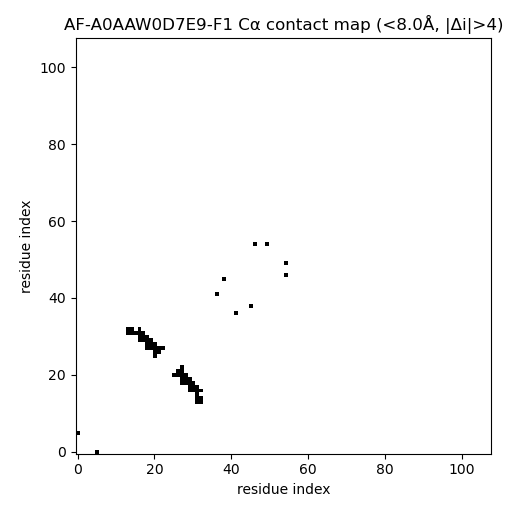 94 ? -29.841 -7.096 11.456 1.00 61.12 94 GLU A O 1
ATOM 702 N N . ASN A 1 95 ? -27.759 -7.243 12.319 1.00 48.28 95 ASN A N 1
ATOM 703 C CA . ASN A 1 95 ? -27.152 -8.271 11.468 1.00 48.28 95 ASN A CA 1
ATOM 704 C C . ASN A 1 95 ? -26.742 -7.857 10.040 1.00 48.28 95 ASN A C 1
ATOM 706 O O . ASN A 1 95 ? -27.456 -8.066 9.064 1.00 48.28 95 ASN A O 1
ATOM 710 N N . PHE A 1 96 ? -25.470 -7.461 9.896 1.00 58.50 96 PHE A N 1
ATOM 711 C CA . PHE A 1 96 ? -24.718 -7.580 8.632 1.00 58.50 96 PHE A CA 1
ATOM 712 C C . PHE A 1 96 ? -24.299 -9.032 8.313 1.00 58.50 96 PHE A C 1
ATOM 714 O O . PHE A 1 96 ? -23.609 -9.259 7.324 1.00 58.50 96 PHE A O 1
ATOM 721 N N . ASP A 1 97 ? -24.733 -10.001 9.126 1.00 58.50 97 ASP A N 1
ATOM 722 C CA . ASP A 1 97 ? -24.404 -11.427 9.013 1.00 58.50 97 ASP A CA 1
ATOM 723 C C . ASP A 1 97 ? -25.621 -12.269 8.589 1.00 58.50 97 ASP A C 1
ATOM 725 O O . ASP A 1 97 ? -25.856 -13.371 9.077 1.00 58.50 97 ASP A O 1
ATOM 729 N N . VAL A 1 98 ? -26.440 -11.751 7.664 1.00 48.03 98 VAL A N 1
ATOM 730 C CA . VAL A 1 98 ? -27.358 -12.615 6.904 1.00 48.03 98 VAL A CA 1
ATOM 731 C C . VAL A 1 98 ? -26.537 -13.303 5.815 1.00 48.03 98 VAL A C 1
ATOM 733 O O . VAL A 1 98 ? -26.540 -12.919 4.643 1.00 48.03 98 VAL A O 1
ATOM 736 N N . GLU A 1 99 ? -25.765 -1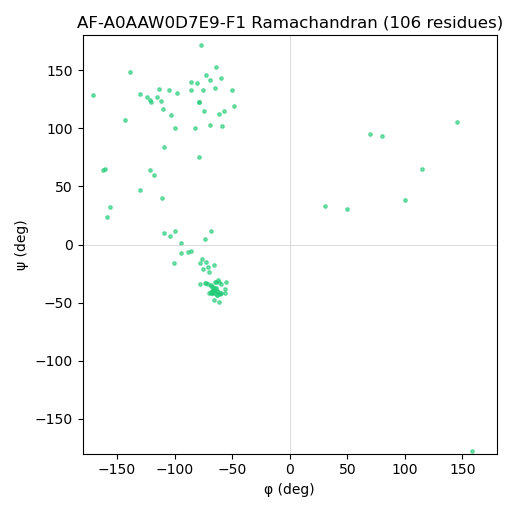4.298 6.244 1.00 47.62 99 GLU A N 1
ATOM 737 C CA . GLU A 1 99 ? -25.132 -15.288 5.387 1.00 47.62 99 GLU A CA 1
ATOM 738 C C . GLU A 1 99 ? -26.172 -15.853 4.405 1.00 47.62 99 GLU A C 1
ATOM 740 O O . GLU A 1 99 ? -27.212 -16.378 4.786 1.00 47.62 99 GLU A O 1
ATOM 745 N N . ALA A 1 100 ? -25.916 -15.657 3.113 1.00 52.97 100 ALA A N 1
ATOM 746 C CA . ALA A 1 100 ? -25.772 -16.699 2.095 1.00 52.97 100 ALA A CA 1
ATOM 747 C C . ALA A 1 100 ? -26.553 -18.035 2.218 1.00 52.97 100 ALA A C 1
ATOM 749 O O . ALA A 1 100 ? -26.070 -19.049 1.718 1.00 52.97 100 ALA A O 1
ATOM 750 N N . GLU A 1 101 ? -27.766 -18.074 2.766 1.00 54.88 101 GLU A N 1
ATOM 751 C CA . GLU A 1 101 ? -28.573 -19.299 2.842 1.00 54.88 101 GLU A CA 1
ATOM 752 C C . GLU A 1 101 ? -29.919 -19.137 2.127 1.00 54.88 101 GLU A C 1
ATOM 754 O O . GLU A 1 101 ? -30.992 -19.169 2.718 1.00 54.88 101 GLU A O 1
ATOM 759 N N . GLN A 1 102 ? -29.867 -18.941 0.803 1.00 52.94 102 GLN A N 1
ATOM 760 C CA . GLN A 1 102 ? -31.023 -19.150 -0.079 1.00 52.94 102 GLN A CA 1
ATOM 761 C C . GLN A 1 102 ? -30.615 -19.292 -1.558 1.00 52.94 102 GLN A C 1
ATOM 763 O O . GLN A 1 102 ? -30.977 -18.484 -2.408 1.00 52.94 102 GLN A O 1
ATOM 768 N N . LYS A 1 103 ? -29.856 -20.348 -1.898 1.00 47.94 103 LYS A N 1
ATOM 769 C CA . LYS A 1 103 ? -29.849 -20.901 -3.270 1.00 47.94 103 LYS A CA 1
ATOM 770 C C . LYS A 1 103 ? -29.325 -22.343 -3.346 1.00 47.94 103 LYS A C 1
ATOM 772 O O . LYS A 1 103 ? -28.305 -22.592 -3.977 1.00 47.94 103 LYS A O 1
ATOM 777 N N . ALA A 1 104 ? -30.023 -23.305 -2.736 1.00 49.72 104 ALA A N 1
ATOM 778 C CA . ALA A 1 104 ? -29.801 -24.730 -3.033 1.00 49.72 104 ALA A CA 1
ATOM 779 C C . ALA A 1 104 ? -31.001 -25.655 -2.724 1.00 49.72 104 ALA A C 1
ATOM 781 O O . ALA A 1 104 ? -30.804 -26.817 -2.384 1.00 49.72 104 ALA A O 1
ATOM 782 N N . ALA A 1 105 ? -32.246 -25.190 -2.860 1.00 53.06 105 ALA A N 1
ATOM 783 C CA . ALA A 1 105 ? -33.402 -26.088 -2.838 1.00 53.06 105 ALA A CA 1
ATOM 784 C C . ALA A 1 105 ? -34.462 -25.615 -3.840 1.00 53.06 105 ALA A C 1
ATOM 786 O O . ALA A 1 105 ? -35.114 -24.599 -3.621 1.00 53.06 105 ALA A O 1
ATOM 787 N N . GLY A 1 106 ? -34.596 -26.353 -4.947 1.00 48.91 106 GLY A N 1
ATOM 788 C CA . GLY A 1 106 ? -35.640 -26.156 -5.955 1.00 48.91 106 GLY A CA 1
ATOM 789 C C . GLY A 1 106 ? -35.128 -25.718 -7.328 1.00 48.91 106 GLY A C 1
ATOM 790 O O . GLY A 1 106 ? -35.442 -24.618 -7.772 1.00 48.91 106 GLY A O 1
ATOM 791 N N . LEU A 1 107 ? -34.363 -26.576 -8.008 1.00 51.16 107 LEU A N 1
ATOM 792 C CA . LEU A 1 107 ? -34.467 -26.674 -9.466 1.00 51.16 107 LEU A CA 1
ATOM 793 C C . LEU A 1 107 ? -35.267 -27.948 -9.748 1.00 51.16 107 LEU A C 1
ATOM 795 O O . LEU A 1 107 ? -34.805 -29.042 -9.423 1.00 51.16 107 LEU A O 1
ATOM 799 N N . ASP A 1 108 ? -36.481 -27.745 -10.249 1.00 48.38 108 ASP A N 1
ATOM 800 C CA . ASP A 1 108 ? -37.161 -28.677 -11.151 1.00 48.38 108 ASP A CA 1
ATOM 801 C C . ASP A 1 108 ? -36.307 -28.868 -12.419 1.00 48.38 1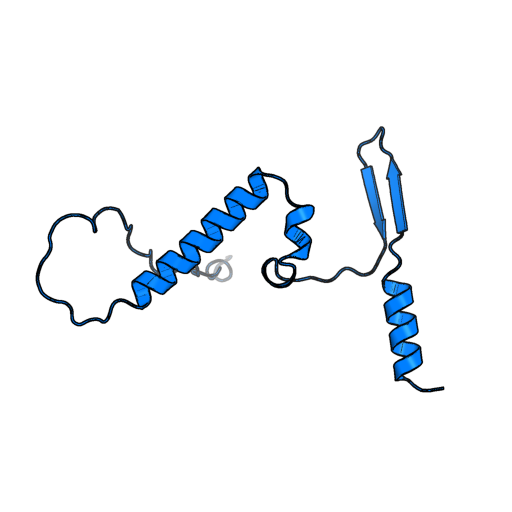08 ASP A C 1
ATOM 803 O O . ASP A 1 108 ? -35.740 -27.850 -12.895 1.00 48.38 108 ASP A O 1
#

Mean predicted aligned error: 18.32 Å

Nearest PDB structures (foldseek):
  7w3g-assembly1_a  TM=3.290E-01  e=4.551E+00  Homo sapiens

Organism: NCBI:txid297713